Protein AF-A0A2D6D019-F1 (afdb_monomer_lite)

Radius of gyration: 18.59 Å; chains: 1; bounding box: 44×36×50 Å

Sequence (110 aa):
MCYVREGGAQPGQQLSFTQVLLPHLPHRVRATTNNPNPGAEGAYRSDLEAAAGASGIRVIRDDVDVTVLRLDVEPGQVEWIALNPRRTSTDFASGVTDAPYAYVTATRPD

Secondary structure (DSSP, 8-state):
------SPPPTT--------------PPPEES-S---TT-PEE-S-HHHHTTTGGGEEEEEESSS-EEEEEEEETTEEEEEEE-TT---EEETTEEE--SEEEEEEEPP-

Foldseek 3Di:
DDPPPDDDDDPPDDDDDDDDDDDDDDDDFDFPDPDPDPPGDTDDPDVCVVVVQPVQWDWPDDDRAKTWIWGPRDVQKIKIWIQGCPLDWDDTDPGTGSDNIDIDIGGHDD

Structure (mmCIF, N/CA/C/O backbone):
data_AF-A0A2D6D019-F1
#
_entry.id   AF-A0A2D6D019-F1
#
loop_
_atom_site.group_PDB
_atom_site.id
_atom_site.type_symbol
_atom_site.label_atom_id
_atom_site.label_alt_id
_atom_site.label_comp_id
_atom_site.label_asym_id
_atom_site.label_entity_id
_atom_site.label_seq_id
_atom_site.pdbx_PDB_ins_code
_atom_site.Cartn_x
_atom_site.Cartn_y
_atom_site.Cartn_z
_atom_site.occupancy
_atom_site.B_iso_or_equiv
_atom_site.auth_seq_id
_atom_site.auth_comp_id
_atom_site.auth_asym_id
_atom_site.auth_atom_id
_atom_site.pdbx_PDB_model_num
ATOM 1 N N . MET A 1 1 ? 0.804 12.591 -11.602 1.00 33.94 1 MET A N 1
ATOM 2 C CA . MET A 1 1 ? -0.407 11.890 -11.133 1.00 33.94 1 MET A CA 1
ATOM 3 C C . MET A 1 1 ? -1.199 12.863 -10.278 1.00 33.94 1 MET A C 1
ATOM 5 O O . MET A 1 1 ? -0.663 13.335 -9.285 1.00 33.94 1 MET A O 1
ATOM 9 N N . CYS A 1 2 ? -2.400 13.246 -10.705 1.00 26.23 2 CYS A N 1
ATOM 10 C CA . CYS A 1 2 ? -3.303 14.062 -9.896 1.00 26.23 2 CYS A CA 1
ATOM 11 C C . CYS A 1 2 ? -4.246 13.119 -9.157 1.00 26.23 2 CYS A C 1
ATOM 13 O O . CYS A 1 2 ? -4.862 12.268 -9.793 1.00 26.23 2 CYS A O 1
ATOM 15 N N . TYR A 1 3 ? -4.365 13.273 -7.841 1.00 42.34 3 TYR A N 1
ATOM 16 C CA . TYR A 1 3 ? -5.443 12.646 -7.087 1.00 42.34 3 TYR A CA 1
ATOM 17 C C . TYR A 1 3 ? -6.760 13.231 -7.606 1.00 42.34 3 TYR A C 1
ATOM 19 O O . TYR A 1 3 ? -7.079 14.392 -7.341 1.00 42.34 3 TYR A O 1
ATOM 27 N N . VAL A 1 4 ? -7.492 12.466 -8.416 1.00 41.22 4 VAL A N 1
ATOM 28 C CA . VAL A 1 4 ? -8.860 12.823 -8.788 1.00 41.22 4 VAL A CA 1
ATOM 29 C C . VAL A 1 4 ? -9.697 12.599 -7.540 1.00 41.22 4 VAL A C 1
ATOM 31 O O . VAL A 1 4 ? -9.965 11.470 -7.142 1.00 41.22 4 VAL A O 1
ATOM 34 N N . ARG A 1 5 ? -10.057 13.695 -6.874 1.00 51.06 5 ARG A N 1
ATOM 35 C CA . ARG A 1 5 ? -11.049 13.673 -5.805 1.00 51.06 5 ARG A CA 1
ATOM 36 C C . ARG A 1 5 ? -12.413 13.426 -6.447 1.00 51.06 5 ARG A C 1
ATOM 38 O O . ARG A 1 5 ? -13.047 14.368 -6.917 1.00 51.06 5 ARG A O 1
ATOM 45 N N . GLU A 1 6 ? -12.852 12.175 -6.500 1.00 51.34 6 GLU A N 1
ATOM 46 C CA . GLU A 1 6 ? -14.237 11.860 -6.849 1.00 51.34 6 GLU A CA 1
ATOM 47 C C . GLU A 1 6 ? -15.138 12.179 -5.648 1.00 51.34 6 GLU A C 1
ATOM 49 O O . GLU A 1 6 ? -15.045 11.559 -4.592 1.00 51.34 6 GLU A O 1
ATOM 54 N N . GLY A 1 7 ? -15.993 13.195 -5.801 1.00 60.09 7 GLY A N 1
ATOM 55 C CA . GLY A 1 7 ? -16.971 13.607 -4.790 1.00 60.09 7 GLY A CA 1
ATOM 56 C C . GLY A 1 7 ? -16.536 14.799 -3.926 1.00 60.09 7 GLY A C 1
ATOM 57 O O . GLY A 1 7 ? -15.410 14.902 -3.437 1.00 60.09 7 GLY A O 1
ATOM 58 N N . GLY A 1 8 ? -17.456 15.746 -3.729 1.00 70.06 8 GLY A N 1
ATOM 59 C CA . GLY A 1 8 ? -17.272 16.845 -2.783 1.00 70.06 8 GLY A CA 1
ATOM 60 C C . GLY A 1 8 ? -17.391 16.334 -1.349 1.00 70.06 8 GLY A C 1
ATOM 61 O O . GLY A 1 8 ? -18.415 15.759 -0.991 1.00 70.06 8 GLY A O 1
ATOM 62 N N . ALA A 1 9 ? -16.358 16.538 -0.528 1.00 71.12 9 ALA A N 1
ATOM 63 C CA . ALA A 1 9 ? -16.419 16.171 0.885 1.00 71.12 9 ALA A CA 1
ATOM 64 C C . ALA A 1 9 ? -17.506 16.959 1.625 1.00 71.12 9 ALA A C 1
ATOM 66 O O . ALA A 1 9 ? -17.672 18.159 1.396 1.00 71.12 9 ALA A O 1
ATOM 67 N N . GLN A 1 10 ? -18.205 16.286 2.536 1.00 82.44 10 GLN A N 1
ATOM 68 C CA . GLN A 1 10 ? -19.256 16.890 3.352 1.00 82.44 10 GLN A CA 1
ATOM 69 C C . GLN A 1 10 ? -18.753 17.266 4.757 1.00 82.44 10 GLN A C 1
ATOM 71 O O . GLN A 1 10 ? -17.814 16.646 5.265 1.00 82.44 10 GLN A O 1
ATOM 76 N N . PRO A 1 11 ? -19.365 18.266 5.421 1.00 81.38 11 PRO A N 1
ATOM 77 C CA . PRO A 1 11 ? -19.071 18.567 6.819 1.00 81.38 11 PRO A CA 1
ATOM 78 C C . PRO A 1 11 ? -19.237 17.328 7.712 1.00 81.38 11 PRO A C 1
ATOM 80 O O . PRO A 1 11 ? -20.257 16.649 7.652 1.00 81.38 11 PRO A O 1
ATOM 83 N N . GLY A 1 12 ? -18.229 17.034 8.537 1.00 84.75 12 GLY A N 1
ATOM 84 C CA . GLY A 1 12 ? -18.216 15.862 9.423 1.00 84.75 12 GLY A CA 1
ATOM 85 C C . GLY A 1 12 ? -17.752 14.553 8.770 1.00 84.75 12 GLY A C 1
ATOM 86 O O . GLY A 1 12 ? -17.590 13.562 9.478 1.00 84.75 12 GLY A O 1
ATOM 87 N N . GLN A 1 13 ? -17.489 14.533 7.458 1.00 82.25 13 GLN A N 1
ATOM 88 C CA . GLN A 1 13 ? -16.930 13.363 6.784 1.00 82.25 13 GLN A CA 1
ATOM 89 C C . GLN A 1 13 ? -15.458 13.167 7.169 1.00 82.25 13 GLN A C 1
ATOM 91 O O . GLN A 1 13 ? -14.631 14.065 7.000 1.00 82.25 13 GLN A O 1
ATOM 96 N N . GLN A 1 14 ? -15.124 11.971 7.653 1.00 82.12 14 GLN A N 1
ATOM 97 C CA . GLN A 1 14 ? -13.743 11.590 7.923 1.00 82.12 14 GLN A CA 1
ATOM 98 C C . GLN A 1 14 ? -13.029 11.274 6.602 1.00 82.12 14 GLN A C 1
ATOM 100 O O . GLN A 1 14 ? -13.555 10.553 5.754 1.00 82.12 14 GLN A O 1
ATOM 105 N N . LEU A 1 15 ? -11.835 11.837 6.425 1.00 81.38 15 LEU A N 1
ATOM 106 C CA . LEU A 1 15 ? -10.987 11.622 5.257 1.00 81.38 15 LEU A CA 1
ATOM 107 C C . LEU A 1 15 ? -9.673 10.990 5.710 1.00 81.38 15 LEU A C 1
ATOM 109 O O . LEU A 1 15 ? -9.103 11.407 6.717 1.00 81.38 15 LEU A O 1
ATOM 113 N N . SER A 1 16 ? -9.200 10.015 4.943 1.00 80.56 16 SER A N 1
ATOM 114 C CA . SER A 1 16 ? -7.866 9.434 5.070 1.00 80.56 16 SER A CA 1
ATOM 115 C C . SER A 1 16 ? -7.128 9.637 3.752 1.00 80.56 16 SER A C 1
ATOM 117 O O . SER A 1 16 ? -7.745 9.628 2.687 1.00 80.56 16 SER A O 1
ATOM 119 N N . PHE A 1 17 ? -5.827 9.888 3.828 1.00 82.25 17 PHE A N 1
ATOM 120 C CA . PHE A 1 17 ? -4.958 9.967 2.664 1.00 82.25 17 PHE A CA 1
ATOM 121 C C . PHE A 1 17 ? -3.655 9.248 2.981 1.00 82.25 17 PHE A C 1
ATOM 123 O O . PHE A 1 17 ? -2.996 9.542 3.979 1.00 82.25 17 PHE A O 1
ATOM 130 N N . THR A 1 18 ? -3.270 8.332 2.100 1.00 84.69 18 THR A N 1
ATOM 131 C CA . THR A 1 18 ? -2.003 7.615 2.210 1.00 84.69 18 THR A CA 1
ATOM 132 C C . THR A 1 18 ? -1.037 8.146 1.165 1.00 84.69 18 THR A C 1
ATOM 134 O O . THR A 1 18 ? -1.286 8.057 -0.036 1.00 84.69 18 THR A O 1
ATOM 137 N N . GLN A 1 19 ? 0.085 8.703 1.621 1.00 84.75 19 GLN A N 1
ATOM 138 C CA . GLN A 1 19 ? 1.167 9.129 0.742 1.00 84.75 19 GLN A CA 1
ATOM 139 C C . GLN A 1 19 ? 2.281 8.086 0.762 1.00 84.75 19 GLN A C 1
ATOM 141 O O . GLN A 1 19 ? 2.877 7.818 1.803 1.00 84.75 19 GLN A O 1
ATOM 146 N N . VAL A 1 20 ? 2.595 7.540 -0.411 1.00 82.88 20 VAL A N 1
ATOM 147 C CA . VAL A 1 20 ? 3.745 6.655 -0.606 1.00 82.88 20 VAL A CA 1
ATOM 148 C C . VAL A 1 20 ? 4.876 7.460 -1.224 1.00 82.88 20 VAL A C 1
ATOM 150 O O . VAL A 1 20 ? 4.703 8.084 -2.271 1.00 82.88 20 VAL A O 1
ATOM 153 N N . LEU A 1 21 ? 6.041 7.438 -0.581 1.00 81.62 21 LEU A N 1
ATOM 154 C CA . LEU A 1 21 ? 7.273 7.983 -1.135 1.00 81.62 21 LEU A CA 1
ATOM 155 C C . LEU A 1 21 ? 8.218 6.824 -1.439 1.00 81.62 21 LEU A C 1
ATOM 157 O O . LEU A 1 21 ? 8.759 6.218 -0.519 1.00 81.62 21 LEU A O 1
ATOM 161 N N . LEU A 1 22 ? 8.421 6.540 -2.725 1.00 74.38 22 LEU A N 1
ATOM 162 C CA . LEU A 1 22 ? 9.415 5.576 -3.181 1.00 74.38 22 LEU A CA 1
ATOM 163 C C . LEU A 1 22 ? 10.624 6.344 -3.740 1.00 74.38 22 LEU A C 1
ATOM 165 O O . LEU A 1 22 ? 10.561 6.849 -4.867 1.00 74.38 22 LEU A O 1
ATOM 169 N N . PRO A 1 23 ? 11.703 6.516 -2.955 1.00 71.12 23 PRO A N 1
ATOM 170 C CA . PRO A 1 23 ? 12.908 7.146 -3.463 1.00 71.12 23 PRO A CA 1
ATOM 171 C C . PRO A 1 23 ? 13.516 6.243 -4.538 1.00 71.12 23 PRO A C 1
ATOM 173 O O . PRO A 1 23 ? 13.831 5.085 -4.286 1.00 71.12 23 PRO A O 1
ATOM 176 N N . HIS A 1 24 ? 13.688 6.783 -5.736 1.00 65.12 24 HIS A N 1
ATOM 177 C CA . HIS A 1 24 ? 14.415 6.132 -6.819 1.00 65.12 24 HIS A CA 1
ATOM 178 C C . HIS A 1 24 ? 15.735 6.871 -7.035 1.00 65.12 24 HIS A C 1
ATOM 180 O O . HIS A 1 24 ? 15.837 8.082 -6.811 1.00 65.12 24 HIS A O 1
ATOM 186 N N . LEU A 1 25 ? 16.765 6.137 -7.457 1.00 65.31 25 LEU A N 1
ATOM 187 C CA . LEU A 1 25 ? 18.013 6.760 -7.881 1.00 65.31 25 LEU A CA 1
ATOM 188 C C . LEU A 1 25 ? 17.730 7.666 -9.095 1.00 65.31 25 LEU A C 1
ATOM 190 O O . LEU A 1 25 ? 16.859 7.361 -9.907 1.00 65.31 25 LEU A O 1
ATOM 194 N N . PRO A 1 26 ? 18.436 8.794 -9.257 1.00 63.31 26 PRO A N 1
ATOM 195 C CA . PRO A 1 26 ? 18.325 9.574 -10.478 1.00 63.31 26 PRO A CA 1
ATOM 196 C C . PRO A 1 26 ? 18.874 8.744 -11.644 1.00 63.31 26 PRO A C 1
ATOM 198 O O . PRO A 1 26 ? 20.083 8.530 -11.754 1.00 63.31 26 PRO A O 1
ATOM 201 N N . HIS A 1 27 ? 17.994 8.281 -12.525 1.00 61.38 27 HIS A N 1
ATOM 202 C CA . HIS A 1 27 ? 18.382 7.527 -13.710 1.00 61.38 27 HIS A CA 1
ATOM 203 C C . HIS A 1 27 ? 18.504 8.473 -14.907 1.00 61.38 27 HIS A C 1
ATOM 205 O O . HIS A 1 27 ? 17.597 9.247 -15.213 1.00 61.38 27 HIS A O 1
ATOM 211 N N . ARG A 1 28 ? 19.652 8.432 -15.592 1.00 59.53 28 ARG A N 1
ATOM 212 C CA . ARG A 1 28 ? 19.818 9.097 -16.887 1.00 59.53 28 ARG A CA 1
ATOM 213 C C . ARG A 1 28 ? 19.435 8.120 -17.979 1.00 59.53 28 ARG A C 1
ATOM 215 O O . ARG A 1 28 ? 20.044 7.058 -18.092 1.00 59.53 28 ARG A O 1
ATOM 222 N N . VAL A 1 29 ? 18.483 8.539 -18.801 1.00 58.44 29 VAL A N 1
ATOM 223 C CA . VAL A 1 29 ? 18.152 7.878 -20.058 1.00 58.44 29 VAL A CA 1
ATOM 224 C C . VAL A 1 29 ? 19.437 7.672 -20.850 1.00 58.44 29 VAL A C 1
ATOM 226 O O . VAL A 1 29 ? 20.124 8.641 -21.187 1.00 58.44 29 VAL A O 1
ATOM 229 N N . ARG A 1 30 ? 19.802 6.417 -21.116 1.00 59.97 30 ARG A N 1
ATOM 230 C CA . ARG A 1 30 ? 20.914 6.142 -22.024 1.00 59.97 30 ARG A CA 1
ATOM 231 C C . ARG A 1 30 ? 20.386 6.267 -23.443 1.00 59.97 30 ARG A C 1
ATOM 233 O O . ARG A 1 30 ? 19.379 5.649 -23.781 1.00 59.97 30 ARG A O 1
ATOM 240 N N . ALA A 1 31 ? 21.063 7.055 -24.271 1.00 59.34 31 ALA A N 1
ATOM 241 C CA . ALA A 1 31 ? 20.810 7.014 -25.702 1.00 59.34 31 ALA A CA 1
ATOM 242 C C . ALA A 1 31 ? 21.109 5.587 -26.187 1.00 59.34 31 ALA A C 1
ATOM 244 O O . ALA A 1 31 ? 22.210 5.075 -25.975 1.00 59.34 31 ALA A O 1
ATOM 245 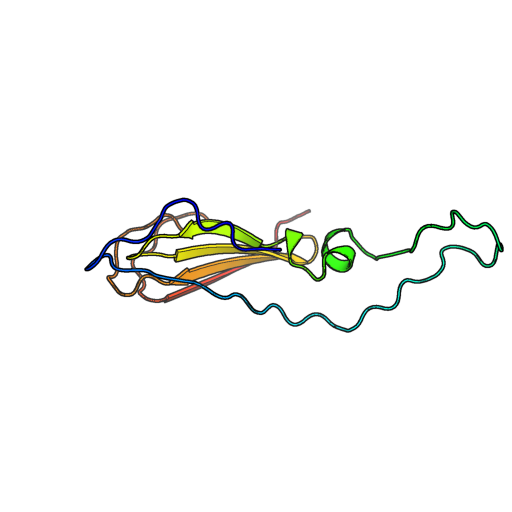N N . THR A 1 32 ? 20.122 4.936 -26.799 1.00 55.66 32 THR A N 1
ATOM 246 C CA . THR A 1 32 ? 20.256 3.597 -27.403 1.00 55.66 32 THR A CA 1
ATOM 247 C C . THR A 1 32 ? 21.228 3.591 -28.585 1.00 55.66 32 THR A C 1
ATOM 249 O O . THR A 1 32 ? 21.669 2.534 -29.030 1.00 55.66 32 THR A O 1
ATOM 252 N N . THR A 1 33 ? 21.578 4.772 -29.101 1.00 54.19 33 THR A N 1
ATOM 253 C CA . THR A 1 33 ? 22.404 4.955 -30.289 1.00 54.19 33 THR A CA 1
ATOM 254 C C . THR A 1 33 ? 23.069 6.339 -30.294 1.00 54.19 33 THR A C 1
ATOM 256 O O . THR A 1 33 ? 22.547 7.293 -29.724 1.00 54.19 33 THR A O 1
ATOM 259 N N . ASN A 1 34 ? 24.227 6.460 -30.950 1.00 57.12 34 ASN A N 1
ATOM 260 C CA . ASN A 1 34 ? 24.867 7.737 -31.299 1.00 57.12 34 ASN A CA 1
ATOM 261 C C . ASN A 1 34 ? 24.295 8.357 -32.595 1.00 57.12 34 ASN A C 1
ATOM 263 O O . ASN A 1 34 ? 24.820 9.356 -33.085 1.00 57.12 34 ASN A O 1
ATOM 267 N N . ASN A 1 35 ? 23.257 7.749 -33.174 1.00 48.59 35 ASN A N 1
ATOM 268 C CA . ASN A 1 35 ? 22.601 8.194 -34.396 1.00 48.59 35 ASN A CA 1
ATOM 269 C C . ASN A 1 35 ? 21.761 9.464 -34.119 1.00 48.59 35 ASN A C 1
ATOM 271 O O . ASN A 1 35 ? 20.909 9.426 -33.230 1.00 48.59 35 ASN A O 1
ATOM 275 N N . PRO A 1 36 ? 21.944 10.578 -34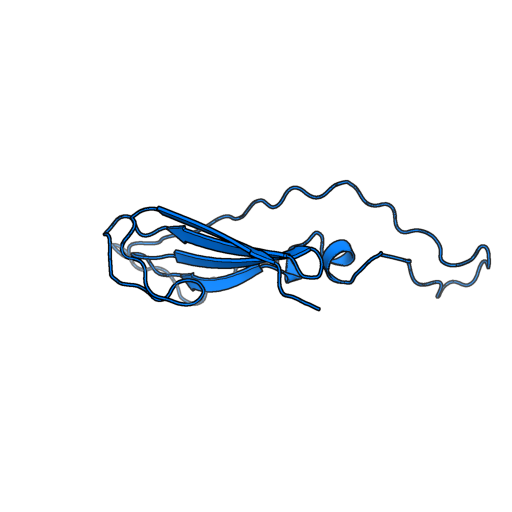.861 1.00 54.09 36 PRO A N 1
ATOM 276 C CA . PRO A 1 36 ? 21.281 11.872 -34.628 1.00 54.09 36 PRO A CA 1
ATOM 277 C C . PRO A 1 36 ? 19.804 11.893 -35.065 1.00 54.09 36 PRO A C 1
ATOM 279 O O . PRO A 1 36 ? 19.288 12.917 -35.511 1.00 54.09 36 PRO A O 1
ATOM 282 N N . ASN A 1 37 ? 19.116 10.755 -34.983 1.00 54.50 37 ASN A N 1
ATOM 283 C CA . ASN A 1 37 ? 17.751 10.621 -35.460 1.00 54.50 37 ASN A CA 1
ATOM 284 C C . ASN A 1 37 ? 16.774 11.125 -34.376 1.00 54.50 37 ASN A C 1
ATOM 286 O O . ASN A 1 37 ? 16.831 10.637 -33.246 1.00 54.50 37 ASN A O 1
ATOM 290 N N . PRO A 1 38 ? 15.847 12.051 -34.686 1.00 54.78 38 PRO A N 1
ATOM 291 C CA . PRO A 1 38 ? 14.951 12.675 -33.702 1.00 54.78 38 PRO A CA 1
ATOM 292 C C . PRO A 1 38 ? 13.904 11.732 -33.073 1.00 54.78 38 PRO A C 1
ATOM 294 O O . PRO A 1 38 ? 13.095 12.183 -32.268 1.00 54.78 38 PRO A O 1
ATOM 297 N N . GLY A 1 39 ? 13.916 10.439 -33.417 1.00 54.69 39 GLY A N 1
ATOM 298 C CA . GLY A 1 39 ? 13.065 9.392 -32.837 1.00 54.69 39 GLY A CA 1
ATOM 299 C C . GLY A 1 39 ? 13.816 8.366 -31.981 1.00 54.69 39 GLY A C 1
ATOM 300 O O . GLY A 1 39 ? 13.304 7.272 -31.776 1.00 54.69 39 GLY A O 1
ATOM 301 N N . ALA A 1 40 ? 15.048 8.656 -31.546 1.00 55.09 40 ALA A N 1
ATOM 302 C CA . ALA A 1 40 ? 15.812 7.734 -30.709 1.00 55.09 40 ALA A CA 1
ATOM 303 C C . ALA A 1 40 ? 15.150 7.573 -29.328 1.00 55.09 40 ALA A C 1
ATOM 305 O O . ALA A 1 40 ? 15.153 8.495 -28.511 1.00 55.09 40 ALA A O 1
ATOM 306 N N . GLU A 1 41 ? 14.591 6.390 -29.071 1.00 58.69 41 GLU A N 1
ATOM 307 C CA . GLU A 1 41 ? 14.015 6.042 -27.775 1.00 58.69 41 GLU A CA 1
ATOM 308 C C . GLU A 1 41 ? 15.108 5.837 -26.722 1.00 58.69 41 GLU A C 1
ATOM 310 O O . GLU A 1 41 ? 16.194 5.299 -26.976 1.00 58.69 41 GLU A O 1
ATOM 315 N N . GLY A 1 42 ? 14.804 6.295 -25.515 1.00 60.31 42 GLY A N 1
ATOM 316 C CA . GLY A 1 42 ? 15.647 6.125 -24.351 1.00 60.31 42 GLY A CA 1
ATOM 317 C C . GLY A 1 42 ? 15.690 4.685 -23.856 1.00 60.31 42 GLY A C 1
ATOM 318 O O . GLY A 1 42 ? 14.643 4.075 -23.669 1.00 60.31 42 GLY A O 1
ATOM 319 N N . ALA A 1 43 ? 16.881 4.156 -23.572 1.00 62.84 43 ALA A N 1
ATOM 320 C CA . ALA A 1 43 ? 17.005 2.874 -22.886 1.00 62.84 43 ALA A CA 1
ATOM 321 C C . ALA A 1 43 ? 16.852 3.061 -21.372 1.00 62.84 43 ALA A C 1
ATOM 323 O O . ALA A 1 43 ? 17.686 3.713 -20.732 1.00 62.84 43 ALA A O 1
ATOM 324 N N . TYR A 1 44 ? 15.824 2.422 -20.819 1.00 60.97 44 TYR A N 1
ATOM 325 C CA . TYR A 1 44 ? 15.649 2.138 -19.392 1.00 60.97 44 TYR A CA 1
ATOM 326 C C . TYR A 1 44 ? 15.841 0.632 -19.164 1.00 60.97 44 TYR A C 1
ATOM 328 O O . TYR A 1 44 ? 15.682 -0.149 -20.103 1.00 60.97 44 TYR A O 1
ATOM 336 N N . ARG A 1 45 ? 16.186 0.185 -17.947 1.00 64.50 45 ARG A N 1
ATOM 337 C CA . ARG A 1 45 ? 16.309 -1.263 -17.675 1.00 64.50 45 ARG A CA 1
ATOM 338 C C . ARG A 1 45 ? 14.939 -1.937 -17.603 1.00 64.50 45 ARG A C 1
ATOM 340 O O . ARG A 1 45 ? 14.856 -3.141 -17.810 1.00 64.50 45 ARG A O 1
ATOM 347 N N . SER A 1 46 ? 13.889 -1.178 -17.283 1.00 67.19 46 SER A N 1
ATOM 348 C CA . SER A 1 46 ? 12.496 -1.635 -17.256 1.00 67.19 46 SER A CA 1
ATOM 349 C C . SER A 1 46 ? 11.509 -0.462 -17.318 1.00 67.19 46 SER A C 1
ATOM 351 O O . SER A 1 46 ? 11.868 0.674 -16.998 1.00 67.19 46 SER A O 1
ATOM 353 N N . ASP A 1 47 ? 10.245 -0.752 -17.634 1.00 67.50 47 ASP A N 1
ATOM 354 C CA . ASP A 1 47 ? 9.146 0.228 -17.588 1.00 67.50 47 ASP A CA 1
ATOM 355 C C . ASP A 1 47 ? 8.911 0.782 -16.172 1.00 67.50 47 ASP A C 1
ATOM 357 O O . ASP A 1 47 ? 8.511 1.934 -16.002 1.00 67.50 47 ASP A O 1
ATOM 361 N N . LEU A 1 48 ? 9.203 -0.020 -15.139 1.00 67.31 48 LEU A N 1
ATOM 362 C CA . LEU A 1 48 ? 9.157 0.418 -13.742 1.00 67.31 48 LEU A CA 1
ATOM 363 C C . LEU A 1 48 ? 10.173 1.530 -13.474 1.00 67.31 48 LEU A C 1
ATOM 365 O O . LEU A 1 48 ? 9.826 2.535 -12.859 1.00 67.31 48 LEU A O 1
ATOM 369 N N . GLU A 1 49 ? 11.400 1.391 -13.977 1.00 69.94 49 GLU A N 1
ATOM 370 C CA . GLU A 1 49 ? 12.433 2.427 -13.857 1.00 69.94 49 GLU A CA 1
ATOM 371 C C . GLU A 1 49 ? 12.025 3.704 -14.607 1.00 69.94 49 GLU A C 1
ATOM 373 O O . GLU A 1 49 ? 12.171 4.804 -14.074 1.00 69.94 49 GLU A O 1
ATOM 378 N N . ALA A 1 50 ? 11.440 3.566 -15.803 1.00 64.81 50 ALA A N 1
ATOM 379 C CA . ALA A 1 50 ? 10.932 4.698 -16.582 1.00 64.81 50 ALA A CA 1
ATOM 380 C C . ALA A 1 50 ? 9.812 5.463 -15.852 1.00 64.81 50 ALA A C 1
ATOM 382 O O . ALA A 1 50 ? 9.716 6.686 -15.962 1.00 64.81 50 ALA A O 1
ATOM 383 N N . ALA A 1 51 ? 8.998 4.759 -15.064 1.00 64.50 51 ALA A N 1
ATOM 384 C CA . ALA A 1 51 ? 7.929 5.338 -14.259 1.00 64.50 51 ALA A CA 1
ATOM 385 C C . ALA A 1 51 ? 8.369 5.791 -12.856 1.00 64.50 51 ALA A C 1
ATOM 387 O O . ALA A 1 51 ? 7.504 6.067 -12.021 1.00 64.50 51 ALA A O 1
ATOM 388 N N . ALA A 1 52 ? 9.676 5.838 -12.562 1.00 65.44 52 ALA A N 1
ATOM 389 C CA . ALA A 1 52 ? 10.189 6.128 -11.219 1.00 65.44 52 ALA A CA 1
ATOM 390 C C . ALA A 1 52 ? 9.600 5.199 -10.129 1.00 65.44 52 ALA A C 1
ATOM 392 O O . ALA A 1 52 ? 9.390 5.601 -8.985 1.00 65.44 52 ALA A O 1
ATOM 393 N N . GLY A 1 53 ? 9.261 3.964 -10.509 1.00 68.31 53 GLY A N 1
ATOM 394 C CA . GLY A 1 53 ? 8.595 2.968 -9.669 1.00 68.31 53 GLY A CA 1
ATOM 395 C C . GLY A 1 53 ? 7.109 3.237 -9.394 1.00 68.31 53 GLY A C 1
ATOM 396 O O . GLY A 1 53 ? 6.435 2.382 -8.826 1.00 68.31 53 GLY A O 1
ATOM 397 N N . ALA A 1 54 ? 6.548 4.372 -9.829 1.00 70.44 54 ALA A N 1
ATOM 398 C CA . ALA A 1 54 ? 5.163 4.742 -9.525 1.00 70.44 54 ALA A CA 1
ATOM 399 C C . ALA A 1 54 ? 4.136 3.789 -10.159 1.00 70.44 54 ALA A C 1
ATOM 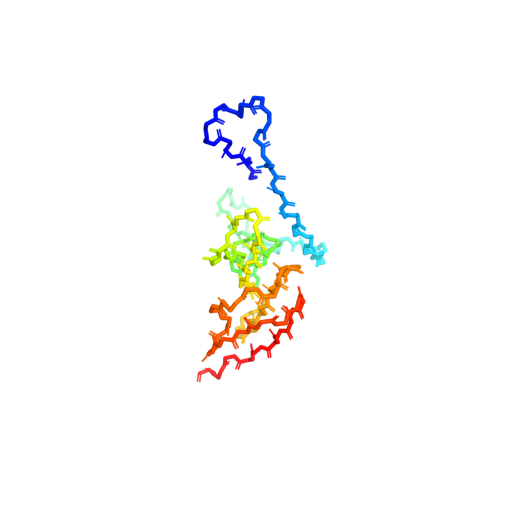401 O O . ALA A 1 54 ? 3.122 3.478 -9.537 1.00 70.44 54 ALA A O 1
ATOM 402 N N . SER A 1 55 ? 4.416 3.269 -11.360 1.00 75.38 55 SER A N 1
ATOM 403 C CA . SER A 1 55 ? 3.568 2.260 -12.018 1.00 75.38 55 SER A CA 1
ATOM 404 C C 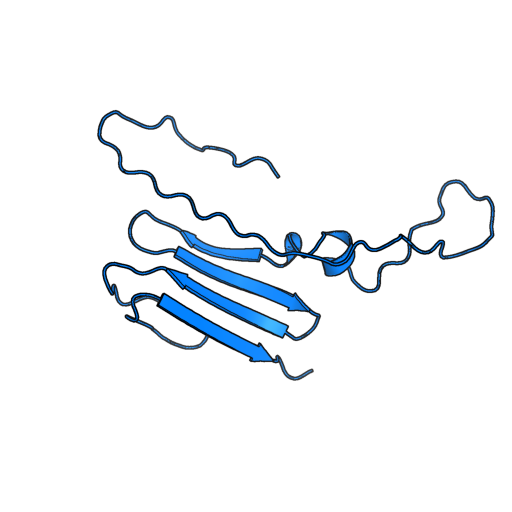. SER A 1 55 ? 3.514 0.925 -11.266 1.00 75.38 55 SER A C 1
ATOM 406 O O . SER A 1 55 ? 2.629 0.114 -11.528 1.00 75.38 55 SER A O 1
ATOM 408 N N . GLY A 1 56 ? 4.442 0.687 -10.333 1.00 83.94 56 GLY A N 1
ATOM 409 C CA . GLY A 1 56 ? 4.465 -0.506 -9.490 1.00 83.94 56 GLY A CA 1
ATOM 410 C C . GLY A 1 56 ? 3.522 -0.434 -8.293 1.00 83.94 56 GLY A C 1
ATOM 411 O O . GLY A 1 56 ? 3.277 -1.452 -7.650 1.00 83.94 56 GLY A O 1
ATOM 412 N N . ILE A 1 57 ? 2.967 0.739 -7.982 1.00 88.56 57 ILE A N 1
ATOM 413 C CA . ILE A 1 57 ? 2.101 0.935 -6.819 1.00 88.56 57 ILE A CA 1
ATOM 414 C C . ILE A 1 57 ? 0.672 0.517 -7.171 1.00 88.56 57 ILE A C 1
ATOM 416 O O . ILE A 1 57 ? 0.020 1.122 -8.020 1.00 88.56 57 ILE A O 1
ATOM 420 N N . ARG A 1 58 ? 0.155 -0.496 -6.476 1.00 90.56 58 ARG A N 1
ATOM 421 C CA . ARG A 1 58 ? -1.243 -0.924 -6.553 1.00 90.56 58 ARG A CA 1
ATOM 422 C C . ARG A 1 58 ? -1.937 -0.732 -5.215 1.00 90.56 58 ARG A C 1
ATOM 424 O O . ARG A 1 58 ? -1.487 -1.245 -4.191 1.00 90.56 58 ARG A O 1
ATOM 431 N N . VAL A 1 59 ? -3.064 -0.030 -5.246 1.00 91.44 59 VAL A N 1
ATOM 432 C CA . VAL A 1 59 ? -3.973 0.090 -4.106 1.00 91.44 59 VAL A CA 1
ATOM 433 C C . VAL A 1 59 ? -4.899 -1.119 -4.120 1.00 91.44 59 VAL A C 1
ATOM 435 O O . VAL A 1 59 ? -5.673 -1.293 -5.057 1.00 91.44 59 VAL A O 1
ATOM 438 N N . ILE A 1 60 ? -4.785 -1.976 -3.109 1.00 94.50 60 ILE A N 1
ATOM 439 C CA . ILE A 1 60 ? -5.662 -3.142 -2.939 1.00 94.50 60 ILE A CA 1
ATOM 440 C C . ILE A 1 60 ? -6.919 -2.729 -2.177 1.00 94.50 60 ILE A C 1
ATOM 442 O O . ILE A 1 60 ? -8.025 -3.132 -2.524 1.00 94.50 60 ILE A O 1
ATOM 446 N N . ARG A 1 61 ? -6.735 -1.890 -1.156 1.00 92.56 61 ARG A N 1
ATOM 447 C CA . ARG A 1 61 ? -7.795 -1.288 -0.355 1.00 92.56 61 ARG A CA 1
ATOM 448 C C . ARG A 1 61 ? -7.313 0.062 0.156 1.00 92.56 61 ARG A C 1
ATOM 450 O O . ARG A 1 61 ? -6.174 0.159 0.597 1.00 92.56 61 ARG A O 1
ATOM 457 N N . ASP A 1 62 ? -8.156 1.080 0.104 1.00 91.19 62 ASP A N 1
ATOM 458 C CA . ASP A 1 62 ? -7.891 2.368 0.744 1.00 91.19 62 ASP A CA 1
ATOM 459 C C . ASP A 1 62 ? -9.218 2.971 1.186 1.00 91.19 62 ASP A C 1
ATOM 461 O O . ASP A 1 62 ? -10.021 3.433 0.376 1.00 91.19 62 ASP A O 1
ATOM 465 N N . ASP A 1 63 ? -9.475 2.879 2.483 1.00 89.38 63 ASP A N 1
ATOM 466 C CA . ASP A 1 63 ? -10.599 3.521 3.139 1.00 89.38 63 ASP A CA 1
ATOM 467 C C . ASP A 1 63 ? -10.142 4.160 4.456 1.00 89.38 63 ASP A C 1
ATOM 469 O O . ASP A 1 63 ? -8.959 4.195 4.798 1.00 89.38 63 ASP A O 1
ATOM 473 N N . VAL A 1 64 ? -11.088 4.739 5.188 1.00 88.62 64 VAL A N 1
ATOM 474 C CA . VAL A 1 64 ? -10.796 5.470 6.423 1.00 88.62 64 VAL A CA 1
ATOM 475 C C . VAL A 1 64 ? -10.253 4.585 7.552 1.00 88.62 64 VAL A C 1
ATOM 477 O O . VAL A 1 64 ? -9.620 5.094 8.478 1.00 88.62 64 VAL A O 1
ATOM 480 N N . ASP A 1 65 ? -10.492 3.278 7.483 1.00 91.50 65 ASP A N 1
ATOM 481 C CA . ASP A 1 65 ? -10.142 2.323 8.527 1.00 91.50 65 ASP A CA 1
ATOM 482 C C . ASP A 1 65 ? -8.904 1.496 8.174 1.00 91.50 65 ASP A C 1
ATOM 484 O O . ASP A 1 65 ? -8.137 1.143 9.076 1.00 91.50 65 ASP A O 1
ATOM 488 N N . VAL A 1 66 ? -8.711 1.175 6.889 1.00 94.81 66 VAL A N 1
ATOM 489 C CA . VAL A 1 66 ? -7.626 0.318 6.403 1.00 94.81 66 VAL A CA 1
ATOM 490 C C . VAL A 1 66 ? -7.098 0.782 5.047 1.00 94.81 66 VAL A C 1
ATOM 492 O O . VAL A 1 66 ? -7.851 0.936 4.084 1.00 94.81 66 VAL A O 1
ATOM 495 N N . THR A 1 67 ? -5.771 0.836 4.938 1.00 95.94 67 THR A N 1
ATOM 496 C CA . THR A 1 67 ? -5.066 0.916 3.656 1.00 95.94 67 THR A CA 1
ATOM 497 C C . THR A 1 67 ? -4.204 -0.330 3.460 1.00 95.94 67 THR A C 1
ATOM 499 O O . THR A 1 67 ? -3.377 -0.659 4.309 1.00 95.94 67 THR A O 1
ATOM 502 N N . VAL A 1 68 ? -4.366 -1.011 2.325 1.00 95.75 68 VAL A N 1
ATOM 503 C CA . VAL A 1 68 ? -3.519 -2.119 1.871 1.00 95.75 68 VAL A CA 1
ATOM 504 C C . VAL A 1 68 ? -2.950 -1.780 0.501 1.00 95.75 68 VAL A C 1
ATOM 506 O O . VAL A 1 68 ? -3.683 -1.553 -0.466 1.00 95.75 68 VAL A O 1
ATOM 509 N N . LEU A 1 69 ? -1.625 -1.789 0.416 1.00 95.00 69 LEU A N 1
ATOM 510 C CA . LEU A 1 69 ? -0.869 -1.491 -0.791 1.00 95.00 69 LEU A CA 1
ATOM 511 C C . LEU A 1 69 ? -0.024 -2.691 -1.192 1.00 95.00 69 LEU A C 1
ATOM 513 O O . LEU A 1 69 ? 0.511 -3.412 -0.347 1.00 95.00 69 LEU A O 1
ATOM 517 N N . ARG A 1 70 ? 0.146 -2.848 -2.500 1.00 93.69 70 ARG A N 1
ATOM 518 C CA . ARG A 1 70 ? 1.073 -3.793 -3.106 1.00 93.69 70 ARG A CA 1
ATOM 519 C C . ARG A 1 70 ? 1.995 -3.029 -4.049 1.00 93.69 70 ARG A C 1
ATOM 521 O O . ARG A 1 70 ? 1.518 -2.417 -4.998 1.00 93.69 70 ARG A O 1
ATOM 528 N N . LEU A 1 71 ? 3.296 -3.087 -3.813 1.00 91.06 71 LEU A N 1
ATOM 529 C CA . LEU A 1 71 ? 4.321 -2.375 -4.568 1.00 91.06 71 LEU A CA 1
ATOM 530 C C . LEU A 1 71 ? 5.161 -3.383 -5.363 1.00 91.06 71 LEU A C 1
ATOM 532 O O . LEU A 1 71 ? 5.768 -4.269 -4.773 1.00 91.06 71 LEU A O 1
ATOM 536 N N . ASP A 1 72 ? 5.204 -3.269 -6.689 1.00 89.25 72 ASP A N 1
ATOM 537 C CA . ASP A 1 72 ? 6.265 -3.878 -7.501 1.00 89.25 72 ASP A CA 1
ATOM 538 C C . ASP A 1 72 ? 7.467 -2.926 -7.493 1.00 89.25 72 ASP A C 1
ATOM 540 O O . ASP A 1 72 ? 7.427 -1.874 -8.131 1.00 89.25 72 ASP A O 1
ATOM 544 N N . VAL A 1 73 ? 8.501 -3.263 -6.721 1.00 81.69 73 VAL A N 1
ATOM 545 C CA . VAL A 1 73 ? 9.656 -2.373 -6.493 1.00 81.69 73 VAL A CA 1
ATOM 546 C C . VAL A 1 73 ? 10.746 -2.623 -7.531 1.00 81.69 73 VAL A C 1
ATOM 548 O 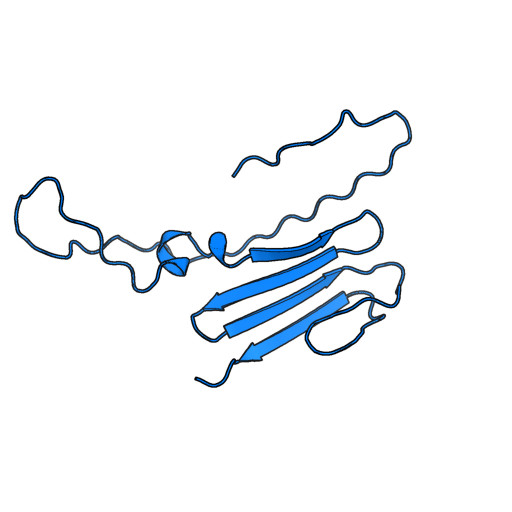O . VAL A 1 73 ? 11.271 -1.687 -8.129 1.00 81.69 73 VAL A O 1
ATOM 551 N N . GLU A 1 74 ? 11.026 -3.896 -7.803 1.00 79.25 74 GLU A N 1
ATOM 552 C CA . GLU A 1 74 ? 11.936 -4.357 -8.851 1.00 79.25 74 GLU A CA 1
ATOM 553 C C . GLU A 1 74 ? 11.297 -5.542 -9.592 1.00 79.25 74 GLU A C 1
ATOM 555 O O . GLU A 1 74 ? 10.363 -6.162 -9.070 1.00 79.25 74 GLU A O 1
ATOM 560 N N . PRO A 1 75 ? 11.763 -5.896 -10.805 1.00 77.69 75 PRO A N 1
ATOM 561 C CA . PRO A 1 75 ? 11.334 -7.126 -11.460 1.00 77.69 75 PRO A CA 1
ATOM 562 C C . PRO A 1 75 ? 11.486 -8.329 -10.520 1.00 77.69 75 PRO A C 1
ATOM 564 O O . PRO A 1 75 ? 12.575 -8.620 -10.038 1.00 77.69 75 PRO A O 1
ATOM 567 N N . GLY A 1 76 ? 10.370 -8.997 -10.223 1.00 82.81 76 GLY A N 1
ATOM 568 C CA . GLY A 1 76 ? 10.339 -10.133 -9.301 1.00 82.81 76 GLY A CA 1
ATOM 569 C C . GLY A 1 76 ? 10.281 -9.769 -7.811 1.00 82.81 76 GLY A C 1
ATOM 570 O O . GLY A 1 76 ? 10.002 -10.655 -7.010 1.00 82.81 76 GLY A O 1
ATOM 571 N N . GLN A 1 77 ? 10.443 -8.505 -7.409 1.00 86.56 77 GLN A N 1
ATOM 572 C CA . GLN A 1 77 ? 10.322 -8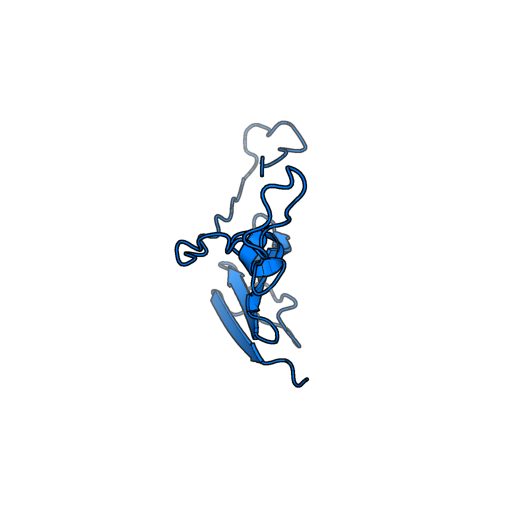.080 -6.009 1.00 86.56 77 GLN A CA 1
ATOM 573 C C . GLN A 1 77 ? 9.002 -7.354 -5.755 1.00 86.56 77 GLN A C 1
ATOM 575 O O . GLN A 1 77 ? 8.729 -6.284 -6.305 1.00 86.56 77 GLN A O 1
ATOM 580 N N . VAL A 1 78 ? 8.201 -7.932 -4.864 1.00 91.62 78 VAL A N 1
ATOM 581 C CA . VAL A 1 78 ? 6.900 -7.403 -4.462 1.00 91.62 78 VAL A CA 1
ATOM 582 C C . VAL A 1 78 ? 6.907 -7.107 -2.974 1.00 91.62 78 VAL A C 1
ATOM 584 O O . VAL A 1 78 ? 7.272 -7.954 -2.163 1.00 91.62 78 VAL A O 1
ATOM 587 N N . GLU A 1 79 ? 6.419 -5.934 -2.605 1.00 92.44 79 GLU A N 1
ATOM 588 C CA . GLU A 1 79 ? 6.238 -5.534 -1.218 1.00 92.44 79 GLU A CA 1
ATOM 589 C C . GLU A 1 79 ? 4.765 -5.282 -0.926 1.00 92.44 79 GLU A C 1
ATOM 591 O O . GLU A 1 79 ? 4.021 -4.756 -1.751 1.00 92.44 79 GLU A O 1
ATOM 596 N N . TRP A 1 80 ? 4.334 -5.678 0.261 1.00 95.38 80 TRP A N 1
ATOM 597 C CA . TRP A 1 80 ? 2.983 -5.483 0.756 1.00 95.38 80 TRP A CA 1
ATOM 598 C C . TRP A 1 80 ? 3.029 -4.641 2.018 1.00 95.38 80 TRP A C 1
ATOM 600 O O . TRP A 1 80 ? 3.821 -4.920 2.917 1.00 95.38 80 TRP A O 1
ATOM 610 N N . ILE A 1 81 ? 2.161 -3.634 2.091 1.00 95.56 81 ILE A N 1
ATOM 611 C CA . ILE A 1 81 ? 2.032 -2.730 3.238 1.00 95.56 81 ILE A CA 1
ATOM 612 C C . ILE A 1 81 ? 0.570 -2.713 3.679 1.00 95.56 81 ILE A C 1
ATOM 614 O O . ILE A 1 81 ? -0.314 -2.528 2.846 1.00 95.56 81 ILE A O 1
ATOM 618 N N . ALA A 1 82 ? 0.318 -2.884 4.976 1.00 96.12 82 ALA A N 1
ATOM 619 C CA . ALA A 1 82 ? -0.987 -2.644 5.583 1.00 96.12 82 ALA A CA 1
ATOM 620 C C . ALA A 1 82 ? -0.876 -1.594 6.692 1.00 96.12 82 ALA A C 1
ATOM 622 O O . ALA A 1 82 ? -0.048 -1.726 7.596 1.00 96.12 82 ALA A O 1
ATOM 623 N N . LEU A 1 83 ? -1.742 -0.585 6.630 1.00 95.88 83 LEU A N 1
ATOM 624 C CA . LEU A 1 83 ? -2.015 0.380 7.690 1.00 95.88 83 LEU A CA 1
ATOM 625 C C . LEU A 1 83 ? -3.432 0.095 8.195 1.00 95.88 83 LEU A C 1
ATOM 627 O O . LEU A 1 83 ? -4.404 0.337 7.485 1.00 95.88 83 LEU A O 1
ATOM 631 N N . ASN A 1 84 ? -3.551 -0.478 9.389 1.00 95.50 84 ASN A N 1
ATOM 632 C CA . ASN A 1 84 ? -4.801 -1.017 9.926 1.00 95.50 84 ASN A CA 1
ATOM 633 C C . ASN A 1 84 ? -4.945 -0.675 11.421 1.00 95.50 84 ASN A C 1
ATOM 635 O O . ASN A 1 84 ? -4.996 -1.561 12.274 1.00 95.50 84 ASN A O 1
ATOM 639 N N . PRO A 1 85 ? -5.002 0.613 11.797 1.00 94.25 85 PRO A N 1
ATOM 640 C CA . PRO A 1 85 ? -4.951 1.036 13.200 1.00 94.25 85 PRO A CA 1
ATOM 641 C C . PRO A 1 85 ? -6.044 0.408 14.082 1.00 94.25 85 PRO A C 1
ATOM 643 O O . PRO A 1 85 ? -5.848 0.262 15.289 1.00 94.25 85 PRO A O 1
ATOM 646 N N . ARG A 1 86 ? -7.179 0.006 13.491 1.00 94.56 86 ARG A N 1
ATOM 647 C CA . ARG A 1 86 ? -8.303 -0.636 14.190 1.00 94.56 86 ARG A CA 1
ATOM 648 C C . ARG A 1 86 ? -8.204 -2.161 14.301 1.00 94.56 86 ARG A C 1
ATOM 650 O O . ARG A 1 86 ? -9.069 -2.750 14.942 1.00 94.56 86 ARG A O 1
ATOM 657 N N . ARG A 1 87 ? -7.165 -2.790 13.737 1.00 96.12 87 ARG A N 1
ATOM 658 C CA . ARG A 1 87 ? -6.961 -4.252 13.744 1.00 96.12 87 ARG A CA 1
ATOM 659 C C . ARG A 1 87 ? -8.123 -5.025 13.117 1.00 96.12 87 ARG A C 1
ATOM 661 O O . ARG A 1 87 ? -8.509 -6.097 13.573 1.00 96.12 87 ARG A O 1
ATOM 668 N N . THR A 1 88 ? -8.705 -4.462 12.066 1.00 94.81 88 THR A N 1
ATOM 669 C CA . THR A 1 88 ? -9.749 -5.124 11.287 1.00 94.81 88 THR A CA 1
ATOM 670 C C . THR A 1 88 ? -9.129 -6.284 10.519 1.00 94.81 88 THR A C 1
ATOM 672 O O . THR A 1 88 ? -8.107 -6.108 9.864 1.00 94.81 88 THR A O 1
ATOM 675 N N . SER A 1 89 ? -9.743 -7.462 10.558 1.00 96.44 89 SER A N 1
ATOM 676 C CA . SER A 1 89 ? -9.310 -8.581 9.719 1.00 96.44 89 SER A CA 1
ATOM 677 C C . SER A 1 89 ? -9.417 -8.188 8.237 1.00 96.44 89 SER A C 1
ATOM 679 O O . SER A 1 89 ? -10.495 -7.810 7.776 1.00 96.44 89 SER A O 1
ATOM 681 N N . THR A 1 90 ? -8.298 -8.201 7.509 1.00 94.50 90 THR A N 1
ATOM 682 C CA . THR A 1 90 ? -8.236 -7.777 6.102 1.00 94.50 90 THR A CA 1
ATOM 683 C C . THR A 1 90 ? -7.324 -8.682 5.286 1.00 94.50 90 THR A C 1
ATOM 685 O O . THR A 1 90 ? -6.314 -9.177 5.793 1.00 94.50 90 THR A O 1
ATOM 688 N N . ASP A 1 91 ? -7.651 -8.851 4.006 1.00 95.44 91 ASP A N 1
ATOM 689 C CA . ASP A 1 91 ? -6.797 -9.564 3.059 1.00 95.44 91 ASP A CA 1
ATOM 690 C C . ASP A 1 91 ? -5.453 -8.844 2.904 1.00 95.44 91 ASP A C 1
ATOM 692 O O . ASP A 1 91 ? -5.391 -7.619 2.751 1.00 95.44 91 ASP A O 1
ATOM 696 N N . PHE A 1 92 ? -4.369 -9.614 2.965 1.00 95.81 92 PHE A N 1
ATOM 697 C CA . PHE A 1 92 ? -3.004 -9.111 2.912 1.00 95.81 92 PHE A CA 1
ATOM 698 C C . PHE A 1 92 ? -2.043 -10.173 2.372 1.00 95.81 92 PHE A C 1
ATOM 700 O O . PHE A 1 92 ? -1.894 -11.254 2.947 1.00 95.81 92 PHE A O 1
ATOM 707 N N . ALA A 1 93 ? -1.351 -9.849 1.277 1.00 91.88 93 ALA A N 1
ATOM 708 C CA . ALA A 1 93 ? -0.476 -10.776 0.565 1.00 91.88 93 ALA A CA 1
ATOM 709 C C . ALA A 1 93 ? -1.188 -12.095 0.201 1.00 91.88 93 ALA A C 1
ATOM 711 O O . ALA A 1 93 ? -2.151 -12.075 -0.562 1.00 91.88 93 ALA A O 1
ATOM 712 N N . SER A 1 94 ? -0.708 -13.236 0.702 1.00 90.19 94 SER A N 1
ATOM 713 C CA . SER A 1 94 ? -1.294 -14.564 0.465 1.00 90.19 94 SER A CA 1
ATOM 714 C C . SER A 1 94 ? -2.272 -15.017 1.558 1.00 90.19 94 SER A C 1
ATOM 716 O O . SER A 1 94 ? -2.680 -16.178 1.558 1.00 90.19 94 SER A O 1
ATOM 718 N N . GLY A 1 95 ? -2.638 -14.141 2.496 1.00 93.69 95 GLY A N 1
ATOM 719 C CA . GLY A 1 95 ? -3.500 -14.494 3.619 1.00 93.69 95 GLY A CA 1
ATOM 720 C C . GLY A 1 95 ? -4.281 -13.309 4.172 1.00 93.69 95 GLY A C 1
ATOM 721 O O . GLY A 1 95 ? -4.697 -12.417 3.438 1.00 93.69 95 GLY A O 1
ATOM 722 N N . VAL A 1 96 ? -4.485 -13.327 5.486 1.00 96.12 96 VAL A N 1
ATOM 723 C CA . VAL A 1 96 ? -5.258 -12.329 6.227 1.00 96.12 96 VAL A CA 1
ATOM 724 C C . VAL A 1 96 ? -4.394 -11.787 7.357 1.00 96.12 96 VAL A C 1
ATOM 726 O O . VAL A 1 96 ? -3.618 -12.530 7.960 1.00 96.12 96 VAL A O 1
ATOM 729 N N . THR A 1 97 ? -4.533 -10.501 7.659 1.00 95.94 97 THR A N 1
ATOM 730 C CA . THR A 1 97 ? -3.871 -9.863 8.799 1.00 95.94 97 THR A CA 1
ATOM 731 C C . THR A 1 97 ? -4.858 -9.030 9.609 1.00 95.94 97 THR A C 1
ATOM 733 O O . THR A 1 97 ? -5.782 -8.429 9.065 1.00 95.94 97 THR A O 1
ATOM 736 N N . ASP A 1 98 ? -4.648 -8.985 10.919 1.00 97.12 98 ASP A N 1
ATOM 737 C CA . ASP A 1 98 ? -5.261 -8.037 11.855 1.00 97.12 98 ASP A CA 1
ATOM 738 C C . ASP A 1 98 ? -4.198 -7.139 12.516 1.00 97.12 98 ASP A C 1
ATOM 740 O O . ASP A 1 98 ? -4.498 -6.334 13.402 1.00 97.12 98 ASP A O 1
ATOM 744 N N . ALA A 1 99 ? -2.935 -7.269 12.096 1.00 97.19 99 ALA A N 1
ATOM 745 C CA . ALA A 1 99 ? -1.853 -6.480 12.646 1.00 97.19 99 ALA A CA 1
ATOM 746 C C . ALA A 1 99 ? -2.104 -4.994 12.351 1.00 97.19 99 ALA A C 1
ATOM 748 O O . ALA A 1 99 ? -2.494 -4.651 11.231 1.00 97.19 99 ALA A O 1
ATOM 749 N N . PRO A 1 100 ? -1.848 -4.094 13.320 1.00 96.44 100 PRO A N 1
ATOM 750 C CA . PRO A 1 100 ? -2.094 -2.674 13.118 1.00 96.44 100 PRO A CA 1
ATOM 751 C C . PRO A 1 100 ? -1.213 -2.068 12.024 1.00 96.44 100 PRO A C 1
ATOM 753 O O . PRO A 1 100 ? -1.615 -1.122 11.351 1.00 96.44 100 PRO A O 1
ATOM 756 N N . TYR A 1 101 ? -0.030 -2.651 11.838 1.00 96.50 101 TYR A N 1
ATOM 757 C CA . TYR A 1 101 ? 0.876 -2.388 10.735 1.00 96.50 101 TYR A CA 1
ATOM 758 C C . TYR A 1 101 ? 1.457 -3.724 10.286 1.00 96.50 101 TYR A C 1
ATOM 760 O O . TYR A 1 101 ? 1.900 -4.509 11.129 1.00 96.50 101 TYR A O 1
ATOM 768 N N . ALA A 1 102 ? 1.466 -3.982 8.983 1.00 96.12 102 ALA A N 1
ATOM 769 C CA . ALA A 1 102 ? 2.107 -5.164 8.424 1.00 96.12 102 ALA A CA 1
ATOM 770 C C . ALA A 1 102 ? 2.959 -4.782 7.219 1.00 96.12 102 ALA A C 1
ATOM 772 O O . ALA A 1 102 ? 2.580 -3.927 6.418 1.00 96.12 102 ALA A O 1
ATOM 773 N N . TYR A 1 103 ? 4.106 -5.441 7.101 1.00 95.38 103 TYR A N 1
ATOM 774 C CA . TYR A 1 103 ? 5.010 -5.303 5.974 1.00 95.38 103 TYR A CA 1
ATOM 775 C C . TYR A 1 103 ? 5.556 -6.677 5.606 1.00 95.38 103 TYR A C 1
ATOM 777 O O . TYR A 1 103 ? 6.060 -7.390 6.476 1.00 95.38 103 TYR A O 1
ATOM 785 N N . VAL A 1 104 ? 5.431 -7.056 4.336 1.00 95.12 104 VAL A N 1
ATOM 786 C CA . VAL A 1 104 ? 5.963 -8.318 3.812 1.00 95.12 104 VAL A CA 1
ATOM 787 C C . VAL A 1 104 ? 6.628 -8.063 2.472 1.00 95.12 104 VAL A C 1
ATOM 789 O O . VAL A 1 104 ? 6.015 -7.506 1.565 1.00 95.12 104 VAL A O 1
ATOM 792 N N . THR A 1 105 ? 7.856 -8.549 2.336 1.00 91.75 105 THR A N 1
ATOM 793 C CA . THR A 1 105 ? 8.564 -8.630 1.059 1.00 91.75 105 THR A CA 1
ATOM 794 C C . THR A 1 105 ? 8.461 -10.056 0.533 1.00 91.75 105 THR A C 1
ATOM 796 O O . THR A 1 105 ? 8.714 -11.015 1.262 1.00 91.75 105 THR A O 1
ATOM 799 N N . ALA A 1 106 ? 8.092 -10.200 -0.733 1.00 86.25 106 ALA A N 1
ATOM 800 C CA . ALA A 1 106 ? 8.026 -11.469 -1.434 1.00 86.25 106 ALA A CA 1
ATOM 801 C C . ALA A 1 106 ? 8.807 -11.376 -2.745 1.00 86.25 106 ALA A C 1
ATOM 803 O O . ALA A 1 106 ? 8.579 -10.480 -3.559 1.00 86.25 106 ALA A O 1
ATOM 804 N N . THR A 1 107 ? 9.692 -12.342 -2.966 1.00 80.56 107 THR A N 1
ATOM 805 C CA . THR A 1 107 ? 10.347 -12.536 -4.258 1.00 80.56 107 THR A CA 1
ATOM 806 C C . THR A 1 107 ? 9.509 -13.521 -5.062 1.00 80.56 107 THR A C 1
ATOM 808 O O . THR A 1 107 ? 9.263 -14.644 -4.619 1.00 80.56 107 THR A O 1
ATOM 811 N N . ARG A 1 108 ? 9.020 -13.106 -6.228 1.00 63.50 108 ARG A N 1
ATOM 812 C CA . ARG A 1 108 ? 8.362 -14.002 -7.174 1.00 63.50 108 ARG A CA 1
ATOM 813 C C . ARG A 1 108 ? 9.447 -14.886 -7.808 1.00 63.50 108 ARG A C 1
ATOM 815 O O . ARG A 1 108 ? 10.408 -14.328 -8.328 1.00 63.50 108 ARG A O 1
ATOM 822 N N . PRO A 1 109 ? 9.330 -16.224 -7.757 1.00 53.62 109 PRO A N 1
ATOM 823 C CA . PRO A 1 109 ? 10.197 -17.082 -8.552 1.00 53.62 109 PRO A CA 1
ATOM 824 C C . PRO A 1 109 ? 9.893 -16.859 -10.040 1.00 53.62 109 PRO A C 1
ATOM 826 O O . PRO A 1 109 ? 8.717 -16.737 -10.406 1.00 53.62 109 PRO A O 1
ATOM 829 N N . ASP A 1 110 ? 10.954 -16.753 -10.843 1.00 50.25 110 ASP A N 1
ATOM 830 C CA . ASP A 1 110 ? 10.902 -16.622 -12.307 1.00 50.25 110 ASP A CA 1
ATOM 831 C C . ASP A 1 110 ? 10.147 -17.784 -12.976 1.00 50.25 110 ASP A C 1
ATOM 833 O O . ASP A 1 110 ? 10.317 -18.948 -12.534 1.00 50.25 110 ASP A O 1
#

pLDDT: mean 77.37, std 17.16, range [26.23, 97.19]